Protein AF-A0A972HFB4-F1 (afdb_monomer)

Structure (mmCIF, N/CA/C/O backbone):
data_AF-A0A972HFB4-F1
#
_entry.id   AF-A0A972HFB4-F1
#
loop_
_atom_site.group_PDB
_atom_site.id
_atom_site.type_symbol
_atom_site.label_atom_id
_atom_site.label_alt_id
_atom_site.label_comp_id
_atom_site.label_asym_id
_atom_site.label_entity_id
_atom_site.label_seq_id
_atom_site.pdbx_PDB_ins_code
_atom_site.Cartn_x
_atom_site.Cartn_y
_atom_site.Cartn_z
_atom_site.occupancy
_atom_site.B_iso_or_equiv
_atom_site.auth_seq_id
_atom_site.auth_comp_id
_atom_site.auth_asym_id
_atom_site.auth_atom_id
_atom_site.pdbx_PDB_model_num
ATOM 1 N N . MET A 1 1 ? -0.007 0.621 1.684 1.00 88.25 1 MET A N 1
ATOM 2 C CA . MET A 1 1 ? 0.923 -0.098 0.786 1.00 88.25 1 MET A CA 1
ATOM 3 C C . MET A 1 1 ? 1.777 0.965 0.141 1.00 88.25 1 MET A C 1
ATOM 5 O O . MET A 1 1 ? 1.194 1.958 -0.273 1.00 88.25 1 MET A O 1
ATOM 9 N N . PHE A 1 2 ? 3.090 0.781 0.098 1.00 91.19 2 PHE A N 1
ATOM 10 C CA . PHE A 1 2 ? 4.016 1.740 -0.503 1.00 91.19 2 PHE A CA 1
ATOM 11 C C . PHE A 1 2 ? 4.936 1.013 -1.481 1.00 91.19 2 PHE A C 1
ATOM 13 O O . PHE A 1 2 ? 5.393 -0.097 -1.184 1.00 91.19 2 PHE A O 1
ATOM 20 N N . GLY A 1 3 ? 5.177 1.623 -2.639 1.00 90.88 3 GLY A N 1
ATOM 21 C CA . GLY A 1 3 ? 6.221 1.179 -3.552 1.00 90.88 3 GLY A CA 1
ATOM 22 C C . GLY A 1 3 ? 7.596 1.479 -2.962 1.00 90.88 3 GLY A C 1
ATOM 23 O O . GLY A 1 3 ? 7.779 2.509 -2.315 1.00 90.88 3 GLY A O 1
ATOM 24 N N . GLN A 1 4 ? 8.556 0.572 -3.124 1.00 87.88 4 GLN A N 1
ATOM 25 C CA . GLN A 1 4 ? 9.930 0.824 -2.686 1.00 87.88 4 GLN A CA 1
ATOM 26 C C . GLN A 1 4 ? 10.587 1.947 -3.503 1.00 87.88 4 GLN A C 1
ATOM 28 O O . GLN A 1 4 ? 11.394 2.696 -2.957 1.00 87.88 4 GLN A O 1
ATOM 33 N N . ASP A 1 5 ? 10.182 2.093 -4.764 1.00 86.19 5 ASP A N 1
ATOM 34 C CA . ASP A 1 5 ? 10.673 3.104 -5.700 1.00 86.19 5 ASP A CA 1
ATOM 35 C C . ASP A 1 5 ? 9.667 4.268 -5.838 1.00 86.19 5 ASP A C 1
ATOM 37 O O . ASP A 1 5 ? 9.599 4.942 -6.867 1.00 86.19 5 ASP A O 1
ATOM 41 N N . ASP A 1 6 ? 8.820 4.480 -4.820 1.00 84.50 6 ASP A N 1
ATOM 42 C CA . ASP A 1 6 ? 7.844 5.572 -4.794 1.00 84.50 6 ASP A CA 1
ATOM 43 C C . ASP A 1 6 ? 8.555 6.931 -4.734 1.00 84.50 6 ASP A C 1
ATOM 45 O O . ASP A 1 6 ? 9.368 7.208 -3.848 1.00 84.50 6 ASP A O 1
ATOM 49 N N . THR A 1 7 ? 8.192 7.818 -5.660 1.00 85.44 7 THR A N 1
ATOM 50 C CA . THR A 1 7 ? 8.749 9.168 -5.785 1.00 85.44 7 THR A CA 1
ATOM 51 C C . THR A 1 7 ? 8.486 10.049 -4.567 1.00 85.44 7 THR A C 1
ATOM 53 O O . THR A 1 7 ? 9.175 11.049 -4.382 1.00 85.44 7 THR A O 1
ATOM 56 N N . TYR A 1 8 ? 7.506 9.699 -3.727 1.00 80.44 8 TYR A N 1
ATOM 57 C CA . TYR A 1 8 ? 7.202 10.437 -2.501 1.00 80.44 8 TYR A CA 1
ATOM 58 C C . TYR A 1 8 ? 7.968 9.957 -1.262 1.00 80.44 8 TYR A C 1
ATOM 60 O O . TYR A 1 8 ? 7.770 10.540 -0.198 1.00 80.44 8 TYR A O 1
ATOM 68 N N . GLY A 1 9 ? 8.852 8.956 -1.386 1.00 70.62 9 GLY A N 1
ATOM 69 C CA .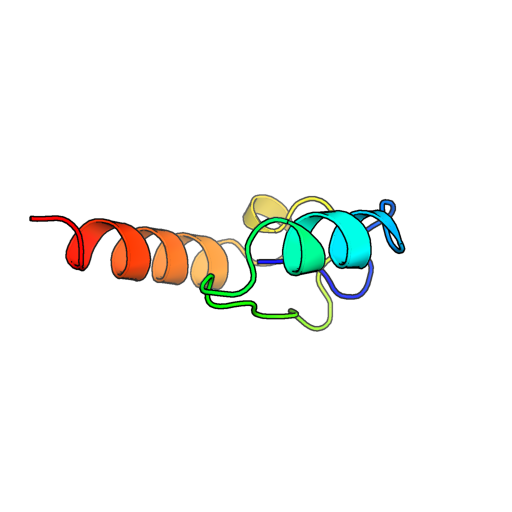 GLY A 1 9 ? 9.891 8.576 -0.415 1.00 70.62 9 GLY A CA 1
ATOM 70 C C . GLY A 1 9 ? 9.570 8.845 1.065 1.00 70.62 9 GLY A C 1
ATOM 71 O O . GLY A 1 9 ? 8.882 8.058 1.725 1.00 70.62 9 GLY A O 1
ATOM 72 N N . GLU A 1 10 ? 10.070 9.974 1.583 1.00 78.81 10 GLU A N 1
ATOM 73 C CA . GLU A 1 10 ? 9.966 10.412 2.987 1.00 78.81 10 GLU A CA 1
ATOM 74 C C . GLU A 1 10 ? 8.527 10.580 3.496 1.00 78.81 10 GLU A C 1
ATOM 76 O O . GLU A 1 10 ? 8.254 10.394 4.684 1.00 78.81 10 GLU A O 1
ATOM 81 N N . HIS A 1 11 ? 7.572 10.855 2.608 1.00 83.50 11 HIS A N 1
ATOM 82 C CA . HIS A 1 11 ? 6.165 11.006 2.970 1.00 83.50 11 HIS A CA 1
ATOM 83 C C . HIS A 1 11 ? 5.578 9.711 3.554 1.00 83.50 11 HIS A C 1
ATOM 85 O O . HIS A 1 11 ? 4.658 9.748 4.376 1.00 83.50 11 HIS A O 1
ATOM 91 N N . THR A 1 12 ? 6.150 8.556 3.201 1.00 84.06 12 THR A N 1
ATOM 92 C CA . THR A 1 12 ? 5.791 7.272 3.810 1.00 84.06 12 THR A CA 1
ATOM 93 C C . THR A 1 12 ? 6.018 7.295 5.319 1.00 84.06 12 THR A C 1
ATOM 95 O O . THR A 1 12 ? 5.136 6.890 6.076 1.00 84.06 12 THR A O 1
ATOM 98 N N . GLN A 1 13 ? 7.151 7.834 5.779 1.00 85.81 13 GLN A N 1
ATOM 99 C CA . GLN A 1 13 ? 7.486 7.888 7.204 1.00 85.81 13 GLN A CA 1
ATOM 100 C C . GLN A 1 13 ? 6.461 8.732 7.971 1.00 85.81 13 GLN A C 1
ATOM 102 O O . GLN A 1 13 ? 5.931 8.283 8.988 1.00 85.81 13 GLN A O 1
ATOM 107 N N . VAL A 1 14 ? 6.090 9.893 7.420 1.00 89.81 14 VAL A N 1
ATOM 108 C CA . VAL A 1 14 ? 5.068 10.786 7.990 1.00 89.81 14 VAL A CA 1
ATOM 109 C C . VAL A 1 14 ? 3.720 10.074 8.135 1.00 89.81 14 VAL A C 1
ATOM 111 O O . VAL A 1 14 ? 3.094 10.124 9.195 1.00 89.81 14 VAL A O 1
ATOM 114 N N . VAL A 1 15 ? 3.274 9.370 7.090 1.00 88.62 15 VAL A N 1
ATOM 115 C CA . VAL A 1 15 ? 1.994 8.646 7.109 1.00 88.62 15 VAL A CA 1
ATOM 116 C C . VAL A 1 15 ? 2.026 7.499 8.120 1.00 88.62 15 VAL A C 1
ATOM 118 O O . VAL A 1 15 ? 1.077 7.341 8.887 1.00 88.62 15 VAL A O 1
ATOM 121 N N . THR A 1 16 ? 3.115 6.727 8.173 1.00 89.75 16 THR A N 1
ATOM 122 C CA . THR A 1 16 ? 3.240 5.621 9.137 1.00 89.75 16 THR A CA 1
ATOM 123 C C . THR A 1 16 ? 3.296 6.100 10.587 1.00 89.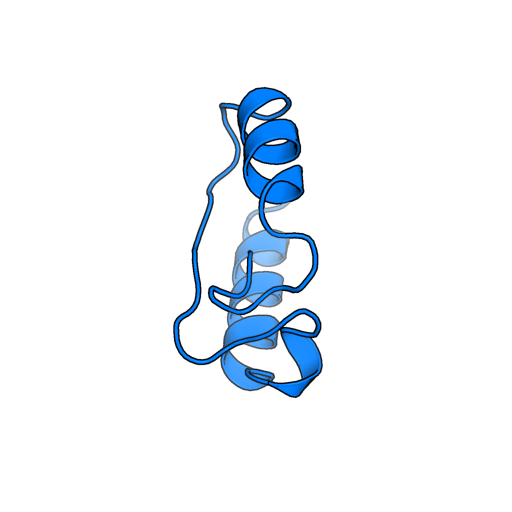75 16 THR A C 1
ATOM 125 O O . THR A 1 16 ? 2.688 5.474 11.450 1.00 89.75 16 THR A O 1
ATOM 128 N N . ALA A 1 17 ? 3.930 7.246 10.854 1.00 91.88 17 ALA A N 1
ATOM 129 C CA . ALA A 1 17 ? 3.943 7.856 12.181 1.00 91.88 17 ALA A CA 1
ATOM 130 C C . ALA A 1 17 ? 2.547 8.343 12.605 1.00 91.88 17 ALA A C 1
ATOM 132 O O . ALA A 1 17 ? 2.174 8.225 13.771 1.00 91.88 17 ALA A O 1
ATOM 133 N N . ARG A 1 18 ? 1.750 8.859 11.659 1.00 94.31 18 ARG A N 1
ATOM 134 C CA . ARG A 1 18 ? 0.381 9.328 11.921 1.00 94.31 18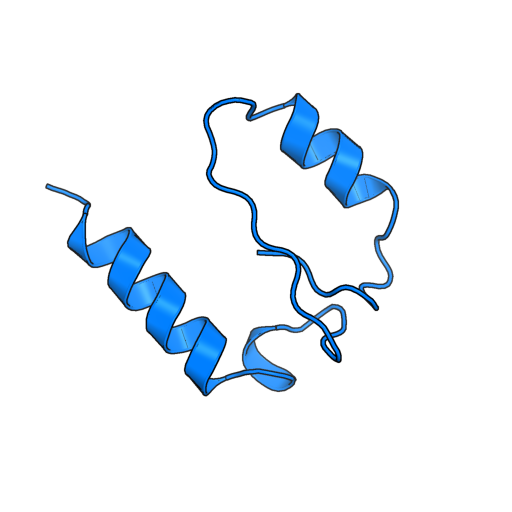 ARG A CA 1
ATOM 135 C C . ARG A 1 18 ? -0.597 8.193 12.239 1.00 94.31 18 ARG A C 1
ATOM 137 O O . ARG A 1 18 ? -1.538 8.409 12.999 1.00 94.31 18 ARG A O 1
ATOM 144 N N . TYR A 1 19 ? -0.392 7.008 11.667 1.00 93.12 19 TYR A N 1
ATOM 145 C CA . TYR A 1 19 ? -1.276 5.848 11.827 1.00 93.12 19 TYR A CA 1
ATOM 146 C C . TYR A 1 19 ? -0.506 4.621 12.348 1.00 93.12 19 TYR A C 1
ATOM 148 O O . TYR A 1 19 ? -0.342 3.643 11.618 1.00 93.12 19 TYR A O 1
ATOM 156 N N . PRO A 1 20 ? -0.052 4.629 13.614 1.00 93.06 20 PRO A N 1
ATOM 157 C CA . PRO A 1 20 ? 0.868 3.614 14.138 1.00 93.06 20 PRO A CA 1
ATOM 158 C C . PRO A 1 20 ? 0.253 2.212 14.266 1.00 93.06 20 PRO A C 1
ATOM 160 O O . PRO A 1 20 ? 0.978 1.225 14.341 1.00 93.06 20 PRO A O 1
ATOM 163 N N . SER A 1 21 ? -1.077 2.102 14.289 1.00 92.19 21 SER A N 1
ATOM 164 C CA . SER A 1 21 ? -1.792 0.819 14.310 1.00 92.19 21 SER A CA 1
ATOM 165 C C . SER A 1 21 ? -2.070 0.249 12.915 1.00 92.19 21 SER A C 1
ATOM 167 O O . SER A 1 21 ? -2.573 -0.869 12.800 1.00 92.19 21 SER A O 1
ATOM 169 N N . ALA A 1 22 ? -1.779 0.997 11.846 1.00 90.56 22 ALA A N 1
ATOM 170 C CA . ALA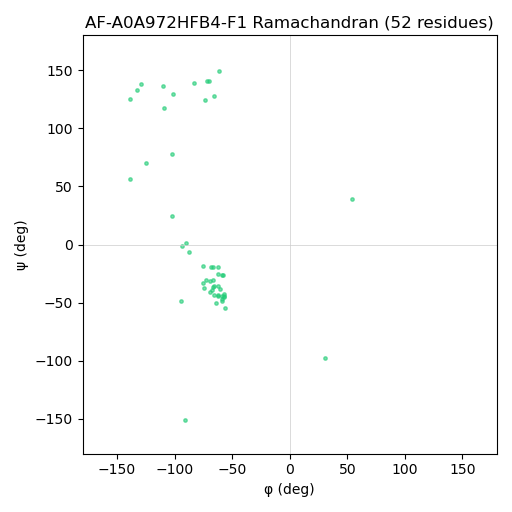 A 1 22 ? -2.013 0.531 10.488 1.00 90.56 22 ALA A CA 1
ATOM 171 C C . ALA A 1 22 ? -1.005 -0.559 10.102 1.00 90.56 22 ALA A C 1
ATOM 173 O O . ALA A 1 22 ? 0.189 -0.463 10.384 1.00 90.56 22 ALA A O 1
ATOM 174 N N . ARG A 1 23 ? -1.465 -1.582 9.371 1.00 89.31 23 ARG A N 1
ATOM 175 C CA . ARG A 1 23 ? -0.551 -2.542 8.744 1.00 89.31 23 ARG A CA 1
ATOM 176 C C . ARG A 1 23 ? 0.129 -1.891 7.542 1.00 89.31 23 ARG A C 1
ATOM 178 O O . ARG A 1 23 ? -0.540 -1.450 6.606 1.00 89.31 23 ARG A O 1
ATOM 185 N N . VAL A 1 24 ? 1.458 -1.892 7.538 1.00 90.00 24 VAL A N 1
ATOM 186 C CA . VAL A 1 24 ? 2.278 -1.317 6.465 1.00 90.00 24 VAL A CA 1
ATOM 187 C C . VAL A 1 24 ? 2.975 -2.433 5.692 1.00 90.00 24 VAL A C 1
ATOM 189 O O . VAL A 1 24 ? 3.499 -3.375 6.276 1.00 90.00 24 VAL A O 1
ATOM 192 N N . GLU A 1 25 ?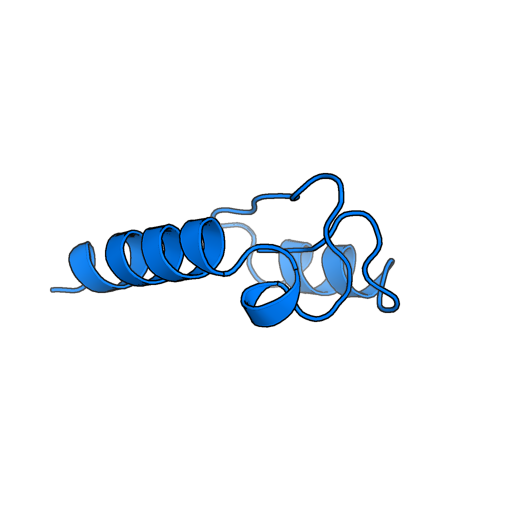 2.983 -2.324 4.364 1.00 91.25 25 GLU A N 1
ATOM 193 C CA . GLU A 1 25 ? 3.737 -3.208 3.474 1.00 91.25 25 GLU A CA 1
ATOM 194 C C . GLU A 1 25 ? 4.494 -2.372 2.448 1.00 91.25 25 GLU A C 1
ATOM 196 O O . GLU A 1 25 ? 3.892 -1.502 1.807 1.00 91.25 25 GLU A O 1
ATOM 201 N N . PHE A 1 26 ? 5.776 -2.697 2.280 1.00 90.88 26 PHE A N 1
ATOM 202 C CA . PHE A 1 26 ? 6.652 -2.167 1.240 1.00 90.88 26 PHE A CA 1
ATOM 203 C C . PHE A 1 26 ? 6.795 -3.188 0.119 1.00 90.88 26 PHE A C 1
ATOM 205 O O . PHE A 1 26 ? 7.024 -4.379 0.366 1.00 90.88 26 PHE A O 1
ATOM 212 N N . TRP A 1 27 ? 6.587 -2.746 -1.113 1.00 92.88 27 TRP A N 1
ATOM 213 C CA . TRP A 1 27 ? 6.577 -3.610 -2.284 1.00 92.88 27 TRP A CA 1
ATOM 214 C C . TRP A 1 27 ? 7.815 -3.342 -3.129 1.00 92.88 27 TRP A C 1
ATOM 216 O O . TRP A 1 27 ? 7.994 -2.233 -3.618 1.00 92.88 27 TRP A O 1
ATOM 226 N N . LYS A 1 28 ? 8.662 -4.368 -3.270 1.00 91.12 28 LYS A N 1
ATOM 227 C CA . LYS A 1 28 ? 9.811 -4.345 -4.182 1.00 91.12 28 LYS A CA 1
ATOM 228 C C . LYS A 1 28 ? 9.341 -4.170 -5.625 1.00 91.12 28 LYS A C 1
ATOM 230 O O . LYS A 1 28 ? 8.252 -4.652 -5.947 1.00 91.12 28 LYS A O 1
ATOM 235 N N . ASP A 1 29 ? 10.177 -3.530 -6.440 1.00 89.25 29 ASP A N 1
ATOM 236 C CA . ASP A 1 29 ? 9.962 -3.325 -7.878 1.00 89.25 29 ASP A CA 1
ATOM 237 C C . ASP A 1 29 ? 8.607 -2.654 -8.174 1.00 89.25 29 ASP A C 1
ATOM 239 O O . ASP A 1 29 ? 7.868 -3.040 -9.077 1.00 89.25 29 ASP A O 1
ATOM 243 N N . CYS A 1 30 ? 8.237 -1.688 -7.334 1.00 92.31 30 CYS A N 1
ATOM 244 C CA . CYS A 1 30 ? 6.969 -0.973 -7.396 1.00 92.31 30 CYS A CA 1
ATOM 245 C C . CYS A 1 30 ? 7.244 0.501 -7.130 1.00 92.31 30 CYS A C 1
ATOM 247 O O . CYS A 1 30 ? 7.820 0.847 -6.095 1.00 92.31 30 CYS A O 1
ATOM 249 N N . GLY A 1 31 ? 6.802 1.353 -8.048 1.00 90.12 31 GLY A N 1
ATOM 250 C CA . GLY A 1 31 ? 6.883 2.794 -7.926 1.00 90.12 31 GLY A CA 1
ATOM 251 C C . GLY A 1 31 ? 5.637 3.374 -7.270 1.00 90.12 31 GLY A C 1
ATOM 252 O O . GLY A 1 31 ? 4.949 2.735 -6.467 1.00 90.12 31 GLY A O 1
ATOM 253 N N . HIS A 1 32 ? 5.341 4.617 -7.635 1.00 91.25 32 HIS A N 1
ATOM 254 C CA . HIS A 1 32 ? 4.245 5.386 -7.057 1.00 91.25 32 HIS A CA 1
ATOM 255 C C . HIS A 1 32 ? 2.855 4.760 -7.304 1.00 91.25 32 HIS A C 1
ATOM 257 O O . HIS A 1 32 ? 1.966 4.809 -6.452 1.00 91.25 32 HIS A O 1
ATOM 263 N N . LEU A 1 33 ? 2.648 4.140 -8.469 1.00 92.81 33 LEU A N 1
ATOM 264 C CA . LEU A 1 33 ? 1.341 3.641 -8.897 1.00 92.81 33 LEU A CA 1
ATOM 265 C C . LEU A 1 33 ? 1.246 2.123 -8.714 1.00 92.81 33 LEU A C 1
ATOM 267 O O . LEU A 1 33 ? 1.276 1.359 -9.673 1.00 92.81 33 LEU A O 1
ATOM 271 N N . ALA A 1 34 ? 1.035 1.672 -7.476 1.00 92.06 34 ALA A N 1
ATOM 272 C CA . ALA A 1 34 ? 0.953 0.242 -7.150 1.00 92.06 34 ALA A CA 1
ATOM 273 C C . ALA A 1 34 ? -0.138 -0.539 -7.917 1.00 92.06 34 ALA A C 1
ATOM 275 O O . ALA A 1 34 ? -0.014 -1.747 -8.116 1.00 92.06 34 ALA A O 1
ATOM 276 N N . TRP A 1 35 ? -1.207 0.132 -8.354 1.00 93.88 35 TRP A N 1
ATOM 277 C CA . TRP A 1 35 ? -2.258 -0.460 -9.191 1.00 93.88 35 TRP A CA 1
ATOM 278 C C . TRP A 1 35 ? -1.838 -0.650 -10.655 1.00 93.88 35 TRP A C 1
ATOM 280 O O . TRP A 1 35 ? -2.467 -1.440 -11.353 1.00 93.88 35 TRP A O 1
ATOM 290 N N . PHE A 1 36 ? -0.791 0.045 -11.104 1.00 95.00 36 PHE A N 1
ATOM 291 C CA . PHE A 1 36 ? -0.181 -0.108 -12.422 1.00 95.00 36 PHE A CA 1
ATOM 292 C C . PHE A 1 36 ? 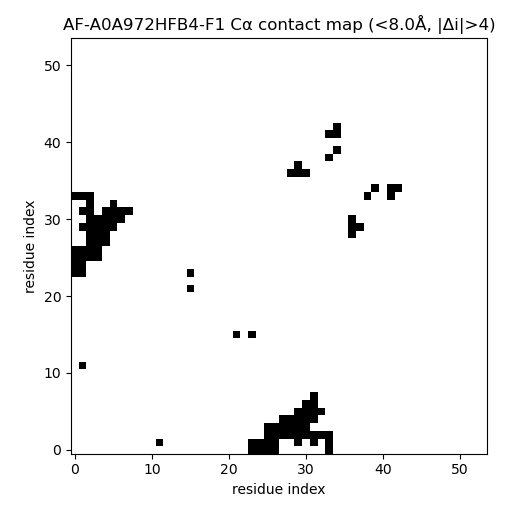1.008 -1.079 -12.376 1.00 95.00 36 PHE A C 1
ATOM 294 O O . PHE A 1 36 ? 1.042 -2.026 -13.156 1.00 95.00 36 PHE A O 1
ATOM 301 N N . ASP A 1 37 ? 1.924 -0.907 -11.417 1.00 93.81 37 ASP A N 1
ATOM 302 C CA . ASP A 1 37 ? 3.155 -1.708 -11.322 1.00 93.81 37 ASP A CA 1
ATOM 303 C C . ASP A 1 37 ? 2.906 -3.127 -10.780 1.00 93.81 37 ASP A C 1
ATOM 305 O O . ASP A 1 37 ? 3.569 -4.086 -11.170 1.00 93.81 37 ASP A O 1
ATOM 309 N N . ALA A 1 38 ? 1.929 -3.289 -9.877 1.00 93.94 38 ALA A N 1
ATOM 310 C CA . ALA A 1 38 ? 1.631 -4.562 -9.216 1.00 93.94 38 ALA A CA 1
ATOM 311 C C . ALA A 1 38 ? 0.112 -4.836 -9.097 1.00 93.94 38 ALA A C 1
ATOM 313 O O . ALA A 1 38 ? -0.386 -5.093 -7.990 1.00 93.94 38 ALA A O 1
ATOM 314 N N . PRO A 1 39 ? -0.647 -4.841 -10.214 1.00 95.06 39 PRO A N 1
ATOM 315 C CA . PRO A 1 39 ? -2.116 -4.833 -10.225 1.00 95.06 39 PRO A CA 1
ATOM 316 C C . PRO A 1 39 ? -2.740 -6.005 -9.460 1.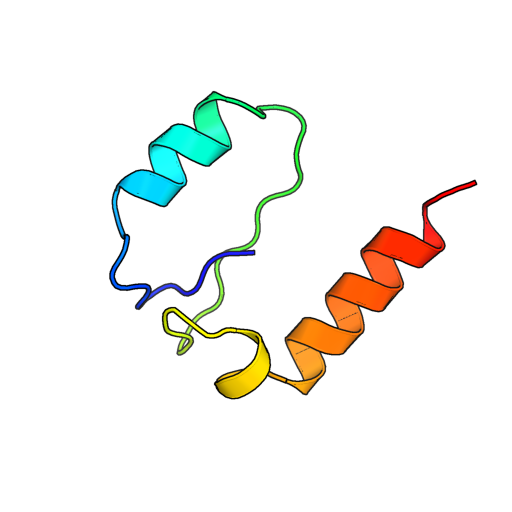00 95.06 39 PRO A C 1
ATOM 318 O O . PRO A 1 39 ? -3.667 -5.825 -8.666 1.00 95.06 39 PRO A O 1
ATOM 321 N N . ASP A 1 40 ? -2.198 -7.212 -9.622 1.00 95.81 40 ASP A N 1
ATOM 322 C CA . ASP A 1 40 ? -2.705 -8.402 -8.938 1.00 95.81 40 ASP A CA 1
ATOM 323 C C . ASP A 1 40 ? -2.474 -8.353 -7.426 1.00 95.81 40 ASP A C 1
ATOM 325 O O . ASP A 1 40 ? -3.323 -8.772 -6.630 1.00 95.81 40 ASP A O 1
ATOM 329 N N . ARG A 1 41 ? -1.315 -7.838 -7.002 1.00 94.94 41 ARG A N 1
ATOM 330 C CA . ARG A 1 41 ? -0.989 -7.678 -5.582 1.00 94.94 41 ARG A CA 1
ATOM 331 C C . ARG A 1 41 ? -1.859 -6.586 -4.959 1.00 94.94 41 ARG A C 1
ATOM 333 O O . ARG A 1 41 ? -2.378 -6.795 -3.862 1.00 94.94 41 ARG A O 1
ATOM 340 N N . PHE A 1 42 ? -2.074 -5.490 -5.687 1.00 94.88 42 PHE A N 1
ATOM 341 C CA . PHE A 1 42 ? -2.993 -4.406 -5.341 1.00 94.88 42 PHE A CA 1
ATOM 342 C C . PHE A 1 42 ? -4.413 -4.908 -5.126 1.00 94.88 42 PHE A C 1
ATOM 344 O O . PHE A 1 42 ? -4.952 -4.769 -4.026 1.00 94.88 42 PHE A O 1
ATOM 351 N N . LYS A 1 43 ? -4.975 -5.611 -6.112 1.00 95.88 43 LYS A N 1
ATOM 352 C CA . LYS A 1 43 ? -6.309 -6.209 -6.009 1.00 95.88 43 LYS A CA 1
ATOM 353 C C . LYS A 1 43 ? -6.426 -7.156 -4.815 1.00 95.88 43 LYS A C 1
ATOM 355 O O . LYS A 1 43 ? -7.391 -7.074 -4.058 1.00 95.88 43 LYS A O 1
ATOM 360 N N . ARG A 1 44 ? -5.432 -8.027 -4.595 1.00 94.94 44 ARG A N 1
ATOM 361 C CA . ARG A 1 44 ? -5.423 -8.928 -3.431 1.00 94.94 44 ARG A CA 1
ATOM 362 C C . ARG A 1 44 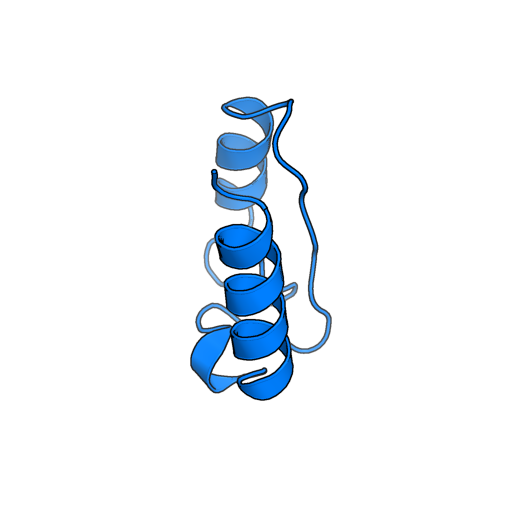? -5.434 -8.173 -2.106 1.00 94.94 44 ARG A C 1
ATOM 364 O O . ARG A 1 44 ? -6.098 -8.634 -1.180 1.00 94.94 44 ARG A O 1
ATOM 371 N N . GLN A 1 45 ? -4.720 -7.053 -1.989 1.00 93.56 45 GLN A N 1
ATOM 372 C CA . GLN A 1 45 ? -4.751 -6.288 -0.745 1.00 93.56 45 GLN A CA 1
ATOM 373 C C . GLN A 1 45 ? -6.034 -5.511 -0.527 1.00 93.56 45 GLN A C 1
ATOM 375 O O . GLN A 1 45 ? -6.501 -5.482 0.608 1.00 93.56 45 GLN A O 1
ATOM 380 N N . LEU A 1 46 ? -6.633 -4.945 -1.575 1.00 93.50 46 LEU A N 1
ATOM 381 C CA . LEU A 1 46 ? -7.960 -4.349 -1.447 1.00 93.50 46 LEU A CA 1
ATOM 382 C C . LEU A 1 46 ? -8.966 -5.394 -0.965 1.00 93.50 46 LEU A C 1
ATOM 384 O O . LEU A 1 46 ? -9.642 -5.170 0.033 1.00 93.50 46 LEU A O 1
ATOM 388 N N . ASN A 1 47 ? -8.985 -6.574 -1.590 1.00 94.81 47 ASN A N 1
ATOM 389 C CA . ASN A 1 47 ? -9.867 -7.658 -1.162 1.00 94.81 47 ASN A CA 1
ATOM 390 C C . ASN A 1 47 ? -9.637 -8.036 0.305 1.00 94.81 47 ASN A C 1
ATOM 392 O O . ASN A 1 47 ? -10.601 -8.183 1.042 1.00 94.81 47 ASN A O 1
ATOM 396 N N . LYS A 1 48 ? -8.379 -8.157 0.753 1.00 91.94 48 LYS A N 1
ATOM 397 C CA . LYS A 1 48 ? -8.067 -8.447 2.162 1.00 91.94 48 LYS A CA 1
ATOM 398 C C . LYS A 1 48 ? -8.545 -7.345 3.105 1.00 91.94 48 LYS A C 1
ATOM 400 O O . LYS A 1 48 ? -9.085 -7.662 4.153 1.00 91.94 48 LYS A O 1
ATOM 405 N N . PHE A 1 49 ? -8.335 -6.081 2.745 1.00 90.44 49 PHE A N 1
ATOM 406 C CA . PHE A 1 49 ? -8.745 -4.939 3.558 1.00 90.44 49 PHE A CA 1
ATOM 407 C C . PHE A 1 49 ? -10.271 -4.881 3.705 1.00 90.44 49 PHE A C 1
ATOM 409 O O . PHE A 1 49 ? -10.780 -4.846 4.821 1.00 90.44 49 PHE A O 1
ATOM 416 N N . TYR A 1 50 ? -11.005 -4.957 2.592 1.00 91.31 50 TYR A N 1
ATOM 417 C CA . TYR A 1 50 ? -12.468 -4.886 2.600 1.00 91.31 50 TYR A CA 1
ATOM 418 C C . TYR A 1 50 ? -13.137 -6.152 3.145 1.00 91.31 50 TYR A C 1
ATOM 420 O O . TYR A 1 50 ? -14.180 -6.044 3.773 1.00 91.31 50 TYR A O 1
ATOM 428 N N . ALA A 1 51 ? -12.535 -7.336 2.988 1.00 90.38 51 ALA A N 1
ATOM 429 C CA . ALA A 1 51 ? -13.066 -8.571 3.576 1.00 90.38 51 ALA A CA 1
ATOM 430 C C . ALA A 1 51 ? -13.021 -8.582 5.114 1.00 90.38 51 ALA A C 1
ATOM 432 O O . ALA A 1 51 ? -13.703 -9.390 5.735 1.00 90.38 51 ALA A O 1
ATOM 433 N N . THR A 1 52 ? -12.199 -7.723 5.725 1.00 77.12 52 THR A N 1
ATOM 434 C CA . THR A 1 52 ? -12.116 -7.568 7.187 1.00 77.12 52 THR A CA 1
ATOM 435 C C . THR A 1 52 ? -13.014 -6.465 7.739 1.00 77.12 52 THR A C 1
ATOM 437 O O . THR A 1 52 ? -13.018 -6.246 8.950 1.00 77.12 52 THR A O 1
ATOM 440 N N . LEU A 1 53 ? -13.746 -5.754 6.878 1.00 67.25 53 LEU A N 1
ATOM 441 C CA . LEU A 1 53 ? -14.726 -4.772 7.324 1.00 67.25 53 LEU A CA 1
ATOM 442 C C . LEU A 1 53 ? -16.048 -5.491 7.658 1.00 67.25 53 LEU A C 1
ATOM 444 O O . LEU A 1 53 ? -16.404 -6.427 6.940 1.00 67.25 53 LEU A O 1
ATOM 448 N N . PRO A 1 54 ? -16.720 -5.105 8.758 1.00 53.88 54 PRO A N 1
ATOM 449 C CA . PRO A 1 54 ? -17.989 -5.698 9.177 1.00 53.88 54 PRO A CA 1
ATOM 450 C C . PRO A 1 54 ? -19.124 -5.465 8.174 1.00 53.88 54 PRO A C 1
ATOM 452 O O . PRO A 1 54 ? -19.081 -4.445 7.445 1.00 53.88 54 PRO A O 1
#

pLDDT: mean 89.01, std 7.54, range [53.88, 95.88]

Foldseek 3Di:
DAEPQEPVPCVVVVVCVVPVVDDDDYDYQDYNCCCVRPVPVVVVVVCVVVVPDD

Radius of gyration: 11.75 Å; Cα contacts (8 Å, |Δi|>4): 51; chains: 1; bounding box: 29×20×27 Å

Solvent-accessible surface area (backbone atoms only — not comparable to full-atom values): 3269 Å² total; per-residue (Å²): 114,41,32,69,60,22,88,62,59,70,56,54,58,57,53,47,68,75,42,74,87,59,87,80,50,76,35,78,92,16,32,73,53,42,66,74,61,37,41,70,61,41,52,53,48,52,50,55,56,58,71,71,53,134

Nearest PDB structures (foldseek):
  3bdi-assembly1_A  TM=8.313E-01  e=8.296E-02  Ther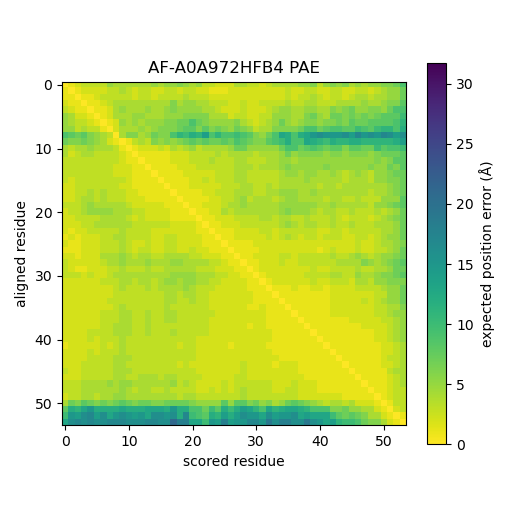moplasma acidophilum DSM 1728
  1imj-assembly1_A  TM=8.154E-01  e=1.644E-01  Homo sapiens
  3kxp-assembly4_G  TM=7.947E-01  e=4.587E-01  Mesorhizobium loti
  4d9j-assembly1_A  TM=8.239E-01  e=1.280E+00  Kitasatospora aureofaciens
  3x3h-assembly1_A  TM=8.160E-01  e=4.094E+00  Manihot esculenta

Mean predicted aligned error: 3.78 Å

Sequence (54 aa):
MFGQDDTYGEHTQVVTARYPSARVEFWKDCGHLAWFDAPDRFKRQLNKFYATLP

Secondary structure (DSSP, 8-state):
-EETT-TTTTHHHHHHHH-TTS---EETT--S-HHHHSHHHHHHHHHHHHHT--